Protein AF-A0A7S0FPL5-F1 (afdb_monomer_lite)

pLDDT: mean 84.87, std 13.1, range [48.75, 98.06]

Radius of gyration: 17.93 Å; chains: 1; bounding box: 42×35×47 Å

Organism: NCBI:txid265543

Foldseek 3Di:
DDQDDDPPDDPVRVVVSVLCQLLCVGPPDPCSVCDLCNVCVVCPDPVNVPPAAQDADLVCNQVSQLLVCVVVPHPSHGQPCVNDPPCSVVVNPCVLVDPDPDNPPDDDPVRLQVSCVSCLVRVLSVLVSQVRHPSHDPVNSVVVQVVVCVSVVVDDSDRDDD

Secondary structure (DSSP, 8-state):
-------S--HHHHHHHHHHHHTTSS-SSHHHHS-HHHHHGGGGSGGGTT--B----STTHHHHHHHHHHHTTS--PPPPTTTS-HHHHTT--GGGGS--S----PPPHHHHHHHHHHTHHHHHHHHHHHHHBTT--HHHHHHHHHHHHHH-TT--SS----

Structure (mmCIF, N/CA/C/O backbone):
data_AF-A0A7S0FPL5-F1
#
_entry.id   AF-A0A7S0FPL5-F1
#
loop_
_atom_site.group_PDB
_atom_site.id
_atom_site.type_symbol
_atom_site.label_atom_id
_atom_site.label_alt_id
_atom_site.label_comp_id
_atom_site.label_asym_id
_atom_site.label_entity_id
_atom_site.label_seq_id
_atom_site.pdbx_PDB_ins_code
_atom_site.Cartn_x
_atom_site.Cartn_y
_atom_site.Cartn_z
_atom_site.occupancy
_atom_site.B_iso_or_equiv
_atom_site.auth_seq_id
_atom_site.auth_comp_id
_atom_site.auth_asym_id
_atom_site.auth_atom_id
_atom_site.pdbx_PDB_model_num
ATOM 1 N N . MET A 1 1 ? 19.835 -13.503 6.203 1.00 49.59 1 MET A N 1
ATOM 2 C CA . MET A 1 1 ? 19.648 -13.666 4.746 1.00 49.59 1 MET A CA 1
ATOM 3 C C . MET A 1 1 ? 20.390 -12.531 4.057 1.00 49.59 1 MET A C 1
ATOM 5 O O . MET A 1 1 ? 20.126 -11.387 4.390 1.00 49.59 1 MET A O 1
ATOM 9 N N . LEU A 1 2 ? 21.377 -12.822 3.206 1.00 55.69 2 LEU A N 1
ATOM 10 C CA . LEU A 1 2 ? 22.072 -11.790 2.426 1.00 55.69 2 LEU A CA 1
ATOM 11 C C . LEU A 1 2 ? 21.275 -11.560 1.138 1.00 55.69 2 LEU A C 1
ATOM 13 O O . LEU A 1 2 ? 21.192 -12.474 0.320 1.00 55.69 2 LEU A O 1
ATOM 17 N N . LEU A 1 3 ? 20.683 -10.373 0.976 1.00 63.19 3 LEU A N 1
ATOM 18 C CA . LEU A 1 3 ? 20.032 -9.975 -0.276 1.00 63.19 3 LEU A CA 1
ATOM 19 C C . LEU A 1 3 ? 21.125 -9.863 -1.350 1.00 63.19 3 LEU A C 1
ATOM 21 O O . LEU A 1 3 ? 22.054 -9.066 -1.207 1.00 63.19 3 LEU A O 1
ATOM 25 N N . ARG A 1 4 ? 21.067 -10.704 -2.385 1.00 65.19 4 ARG A N 1
ATOM 26 C CA . ARG A 1 4 ? 22.018 -10.664 -3.502 1.00 65.19 4 ARG A CA 1
ATOM 27 C C . ARG A 1 4 ? 21.402 -9.869 -4.644 1.00 65.19 4 ARG A C 1
ATOM 29 O O . ARG A 1 4 ? 20.560 -10.388 -5.365 1.00 65.19 4 ARG A O 1
ATOM 36 N N . VAL A 1 5 ? 21.856 -8.632 -4.809 1.00 68.25 5 VAL A N 1
ATOM 37 C CA . VAL A 1 5 ? 21.550 -7.826 -5.994 1.00 68.25 5 VAL A CA 1
ATOM 38 C C . VAL A 1 5 ? 22.499 -8.241 -7.112 1.00 68.25 5 VAL A C 1
ATOM 40 O O . VAL A 1 5 ? 23.716 -8.265 -6.915 1.00 68.25 5 VAL A O 1
ATOM 43 N N . ALA A 1 6 ? 21.947 -8.601 -8.266 1.00 72.81 6 ALA A N 1
ATOM 44 C CA . ALA A 1 6 ? 22.732 -8.981 -9.428 1.00 72.81 6 ALA A CA 1
ATOM 45 C C . ALA A 1 6 ? 23.245 -7.730 -10.165 1.00 72.81 6 ALA A C 1
ATOM 47 O O . ALA A 1 6 ? 22.521 -6.750 -10.332 1.00 72.81 6 ALA A O 1
ATOM 48 N N . THR A 1 7 ? 24.508 -7.751 -10.588 1.00 77.69 7 THR A N 1
ATOM 49 C CA . THR A 1 7 ? 25.152 -6.666 -11.344 1.00 77.69 7 THR A CA 1
ATOM 50 C C . THR A 1 7 ? 25.801 -7.224 -12.612 1.00 77.69 7 THR A C 1
ATOM 52 O O . THR A 1 7 ? 26.051 -8.424 -12.696 1.00 77.69 7 THR A O 1
ATOM 55 N N . ASN A 1 8 ? 26.076 -6.359 -13.600 1.00 82.31 8 ASN A N 1
ATOM 56 C CA . ASN A 1 8 ? 26.653 -6.728 -14.906 1.00 82.31 8 ASN A CA 1
ATOM 57 C C . ASN A 1 8 ? 25.813 -7.737 -15.715 1.00 82.31 8 ASN A C 1
ATOM 59 O O . ASN A 1 8 ? 26.358 -8.658 -16.319 1.00 82.31 8 ASN A O 1
ATOM 63 N N . LEU A 1 9 ? 24.493 -7.549 -15.721 1.00 84.94 9 LEU A N 1
ATOM 64 C CA . LEU A 1 9 ? 23.546 -8.368 -16.477 1.00 84.94 9 LEU A CA 1
ATOM 65 C C . LEU A 1 9 ? 23.447 -7.915 -17.939 1.00 84.94 9 LEU A C 1
ATOM 67 O O . LEU A 1 9 ? 23.591 -6.728 -18.246 1.00 84.94 9 LEU A O 1
ATOM 71 N N . THR A 1 10 ? 23.150 -8.854 -18.835 1.00 90.94 10 THR A N 1
ATOM 72 C CA . THR A 1 10 ? 22.656 -8.543 -20.183 1.00 90.94 10 THR A CA 1
ATOM 73 C C . THR A 1 10 ? 21.291 -7.846 -20.113 1.00 90.94 10 THR A C 1
ATOM 75 O O . THR A 1 10 ? 20.651 -7.795 -19.064 1.00 90.94 10 THR A O 1
ATOM 78 N N . THR A 1 11 ? 20.822 -7.281 -21.228 1.00 88.19 11 THR A N 1
ATOM 79 C CA . THR A 1 11 ? 19.510 -6.611 -21.274 1.00 88.19 11 THR A CA 1
ATOM 80 C C . THR A 1 11 ? 18.359 -7.553 -20.922 1.00 88.19 11 THR A C 1
ATOM 82 O O . THR A 1 11 ? 17.473 -7.156 -20.164 1.00 88.19 11 THR A O 1
ATOM 85 N N . ASP A 1 12 ? 18.392 -8.787 -21.421 1.00 91.25 12 ASP A N 1
ATOM 86 C CA . ASP A 1 12 ? 17.344 -9.779 -21.169 1.00 91.25 12 ASP A CA 1
ATOM 87 C C . ASP A 1 12 ? 17.360 -10.205 -19.696 1.00 91.25 12 ASP A C 1
ATOM 89 O O . ASP A 1 12 ? 16.350 -10.087 -19.008 1.00 91.25 12 ASP A O 1
ATOM 93 N N . GLU A 1 13 ? 18.537 -10.540 -19.160 1.00 90.25 13 GLU A N 1
ATOM 94 C CA . GLU A 1 13 ? 18.698 -10.873 -17.738 1.00 90.25 13 GLU A CA 1
ATOM 95 C C . GLU A 1 13 ? 18.289 -9.717 -16.813 1.00 90.25 13 GLU A C 1
ATOM 97 O O . GLU A 1 13 ? 17.706 -9.938 -15.755 1.00 90.25 13 GLU A O 1
ATOM 102 N N . CYS A 1 14 ? 18.584 -8.472 -17.194 1.00 86.31 14 CYS A N 1
ATOM 103 C CA . CYS A 1 14 ? 18.174 -7.289 -16.442 1.00 86.31 14 CYS A CA 1
ATOM 104 C C . CYS A 1 14 ? 16.650 -7.114 -16.457 1.00 86.31 14 CYS A C 1
ATOM 106 O O . CYS A 1 14 ? 16.068 -6.738 -15.441 1.00 86.31 14 CYS A O 1
ATOM 108 N N . THR A 1 15 ? 16.002 -7.411 -17.585 1.00 87.38 15 THR A N 1
ATOM 109 C CA . THR A 1 15 ? 14.541 -7.340 -17.728 1.00 87.38 15 THR A CA 1
ATOM 110 C C . THR A 1 15 ? 13.862 -8.386 -16.852 1.00 87.38 15 THR A C 1
ATOM 112 O O . THR A 1 15 ? 12.975 -8.037 -16.071 1.00 87.38 15 THR A O 1
ATOM 115 N N . ASP A 1 16 ? 14.328 -9.634 -16.914 1.00 89.38 16 ASP A N 1
ATOM 116 C CA . ASP A 1 16 ? 13.813 -10.732 -16.093 1.00 89.38 16 ASP A CA 1
ATOM 117 C C . ASP A 1 16 ? 14.023 -10.449 -14.602 1.00 89.38 16 ASP A C 1
ATOM 119 O O . ASP A 1 16 ? 13.107 -10.594 -13.791 1.00 89.38 16 ASP A O 1
ATOM 123 N N . TRP A 1 17 ? 15.217 -9.973 -14.234 1.00 88.12 17 TRP A N 1
ATOM 124 C CA . TRP A 1 17 ? 15.528 -9.631 -12.851 1.00 88.12 17 TRP A CA 1
ATOM 125 C C . TRP A 1 17 ? 14.687 -8.456 -12.342 1.00 88.12 17 TRP A C 1
ATOM 127 O O . TRP A 1 17 ? 14.202 -8.502 -11.215 1.00 88.12 17 TRP A O 1
ATOM 137 N N . ALA A 1 18 ? 14.478 -7.416 -13.156 1.00 86.19 18 ALA A N 1
ATOM 138 C CA . ALA A 1 18 ? 13.648 -6.272 -12.787 1.00 86.19 18 ALA A CA 1
ATOM 139 C C . ALA A 1 18 ? 12.182 -6.673 -12.585 1.00 86.19 18 ALA A C 1
ATOM 141 O O . ALA A 1 18 ? 11.562 -6.228 -11.619 1.00 86.19 18 ALA A O 1
ATOM 142 N N . TRP A 1 19 ? 11.642 -7.527 -13.460 1.00 88.94 19 TRP A N 1
ATOM 143 C CA . TRP A 1 19 ? 10.289 -8.055 -13.313 1.00 88.94 19 TRP A CA 1
ATOM 144 C C . TRP A 1 19 ? 10.147 -8.843 -12.011 1.00 88.94 19 TRP A C 1
ATOM 146 O O . TRP A 1 19 ? 9.344 -8.468 -11.160 1.00 88.94 19 TRP A O 1
ATOM 156 N N . ALA A 1 20 ? 11.001 -9.851 -11.812 1.00 88.69 20 ALA A N 1
ATOM 157 C CA . ALA A 1 20 ? 10.985 -10.692 -10.620 1.00 88.69 20 ALA A CA 1
ATOM 158 C C . ALA A 1 20 ? 11.220 -9.883 -9.328 1.00 88.69 20 ALA A C 1
ATOM 160 O O . ALA A 1 20 ? 10.701 -10.216 -8.265 1.00 88.69 20 ALA A O 1
ATOM 161 N N . ALA A 1 21 ? 12.006 -8.804 -9.392 1.00 87.94 21 ALA A N 1
ATOM 162 C CA . ALA A 1 21 ? 12.227 -7.917 -8.256 1.00 87.94 21 ALA A CA 1
ATOM 163 C C . ALA A 1 21 ? 10.978 -7.106 -7.890 1.00 87.94 21 ALA A C 1
ATOM 165 O O . ALA A 1 21 ? 10.682 -6.928 -6.709 1.00 87.94 21 ALA A O 1
ATOM 166 N N . ILE A 1 22 ? 10.259 -6.591 -8.890 1.00 88.38 22 ILE A N 1
ATOM 167 C CA . ILE A 1 22 ? 9.041 -5.799 -8.679 1.00 88.38 22 ILE A CA 1
ATOM 168 C C . ILE A 1 22 ? 7.896 -6.690 -8.190 1.00 88.38 22 ILE A C 1
ATOM 170 O O . ILE A 1 22 ? 7.140 -6.260 -7.323 1.00 88.38 22 ILE A O 1
ATOM 174 N N . THR A 1 23 ? 7.799 -7.927 -8.684 1.00 87.50 23 THR A N 1
ATOM 175 C CA . THR A 1 23 ? 6.781 -8.896 -8.246 1.00 87.50 23 THR A CA 1
ATOM 176 C C . THR A 1 23 ? 7.114 -9.580 -6.917 1.00 87.50 23 THR A C 1
ATOM 178 O O . THR A 1 23 ? 6.294 -10.329 -6.398 1.00 87.50 23 THR A O 1
ATOM 181 N N . GLY A 1 24 ? 8.290 -9.315 -6.335 1.00 85.50 24 GLY A N 1
ATOM 182 C CA . GLY A 1 24 ? 8.717 -9.894 -5.056 1.00 85.50 24 GLY A CA 1
ATOM 183 C C . GLY A 1 24 ? 9.234 -11.336 -5.147 1.00 85.50 24 GLY A C 1
ATOM 184 O O . GLY A 1 24 ? 9.533 -11.947 -4.124 1.00 85.50 24 GLY A O 1
ATOM 185 N N . GLU A 1 25 ? 9.395 -11.883 -6.355 1.00 86.50 25 GLU A N 1
ATOM 186 C CA . GLU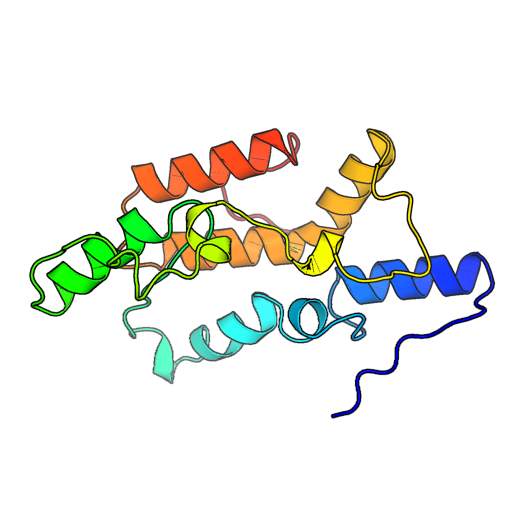 A 1 25 ? 9.961 -13.218 -6.598 1.00 86.50 25 GLU A CA 1
ATOM 187 C C . GLU A 1 25 ? 11.462 -13.285 -6.287 1.00 86.50 25 GLU A C 1
ATOM 189 O O . GLU A 1 25 ? 11.969 -14.323 -5.851 1.00 86.50 25 GLU A O 1
ATOM 194 N N . VAL A 1 26 ? 12.186 -12.177 -6.492 1.00 86.62 26 VAL A N 1
ATOM 195 C CA . VAL A 1 26 ? 13.595 -12.053 -6.099 1.00 86.62 26 VAL A CA 1
ATOM 196 C C . VAL A 1 26 ? 13.850 -10.799 -5.260 1.00 86.62 26 VAL A C 1
ATOM 198 O O . VAL A 1 26 ? 13.294 -9.731 -5.510 1.00 86.62 26 VAL A O 1
ATOM 201 N N . PRO A 1 27 ? 14.745 -10.874 -4.263 1.00 79.25 27 PRO A N 1
ATOM 202 C CA . PRO A 1 27 ? 15.066 -9.722 -3.438 1.00 79.25 27 PRO A CA 1
ATOM 203 C C . PRO A 1 27 ? 15.961 -8.710 -4.172 1.00 79.25 27 PRO A C 1
ATOM 205 O O . PRO A 1 27 ? 17.164 -8.931 -4.317 1.00 79.25 27 PRO A O 1
ATOM 208 N N . ALA A 1 28 ? 15.414 -7.548 -4.531 1.00 78.19 28 ALA A N 1
ATOM 209 C CA . ALA A 1 28 ? 16.212 -6.365 -4.887 1.00 78.19 28 ALA A CA 1
ATOM 210 C C . ALA A 1 28 ? 16.533 -5.478 -3.674 1.00 78.19 28 ALA A C 1
ATOM 212 O O . ALA A 1 28 ? 17.592 -4.857 -3.584 1.00 78.19 28 ALA A O 1
ATOM 213 N N . SER A 1 29 ? 15.614 -5.433 -2.713 1.00 76.62 29 SER A N 1
ATOM 214 C CA . SER A 1 29 ? 15.736 -4.706 -1.455 1.00 76.62 29 SER A CA 1
ATOM 215 C C . SER A 1 29 ? 14.941 -5.426 -0.366 1.00 76.62 29 SER A C 1
ATOM 217 O O . SER A 1 29 ? 14.191 -6.359 -0.655 1.00 76.62 29 SER A O 1
ATOM 219 N N . TYR A 1 30 ? 15.078 -4.983 0.885 1.00 77.94 30 TYR A N 1
ATOM 220 C CA . TYR A 1 30 ? 14.231 -5.481 1.971 1.00 77.94 30 TYR A CA 1
ATOM 221 C C . TYR A 1 30 ? 12.742 -5.235 1.694 1.00 77.94 30 TYR A C 1
ATOM 223 O O . TYR A 1 30 ? 11.943 -6.116 1.973 1.00 77.94 30 TYR A O 1
ATOM 231 N N . HIS A 1 31 ? 12.375 -4.098 1.096 1.00 73.94 31 HIS A N 1
ATOM 232 C CA . HIS A 1 31 ? 10.975 -3.788 0.789 1.00 73.94 31 HIS A CA 1
ATOM 233 C C . HIS A 1 31 ? 10.393 -4.679 -0.311 1.00 73.94 31 HIS A C 1
ATOM 235 O O . HIS A 1 31 ? 9.231 -5.044 -0.233 1.00 73.94 31 HIS A O 1
ATOM 241 N N . ASN A 1 32 ? 11.191 -5.064 -1.311 1.00 78.94 32 ASN A N 1
ATOM 242 C CA . ASN A 1 32 ? 10.721 -5.989 -2.348 1.00 78.94 32 ASN A CA 1
ATOM 243 C C . ASN A 1 32 ? 10.621 -7.429 -1.831 1.00 78.94 32 ASN A C 1
ATOM 245 O O . ASN A 1 32 ? 9.738 -8.165 -2.242 1.00 78.94 32 ASN A O 1
ATOM 249 N N . ALA A 1 33 ? 11.532 -7.830 -0.938 1.00 81.75 33 ALA A N 1
ATOM 250 C CA . ALA A 1 33 ? 11.541 -9.172 -0.358 1.00 81.75 33 ALA A CA 1
ATOM 251 C C . ALA A 1 33 ? 10.445 -9.374 0.701 1.00 81.75 33 ALA A C 1
ATOM 253 O O . ALA A 1 33 ? 9.928 -10.474 0.859 1.00 81.75 33 ALA A O 1
ATOM 254 N N . PHE A 1 34 ? 10.139 -8.317 1.453 1.00 86.25 34 PHE A N 1
ATOM 255 C CA . PHE A 1 34 ? 9.100 -8.271 2.474 1.00 86.25 34 PHE A CA 1
ATOM 256 C C . PHE A 1 34 ? 8.049 -7.249 2.030 1.00 86.25 34 PHE A C 1
ATOM 258 O O . PHE A 1 34 ? 7.963 -6.150 2.580 1.00 86.25 34 PHE A O 1
ATOM 265 N N . ASN A 1 35 ? 7.338 -7.590 0.958 1.00 89.25 35 ASN A N 1
ATOM 266 C CA . ASN A 1 35 ? 6.272 -6.788 0.360 1.00 89.25 35 ASN A CA 1
ATOM 267 C C . ASN A 1 35 ? 4.952 -6.943 1.146 1.00 89.25 35 ASN A C 1
ATOM 269 O O . ASN A 1 35 ? 4.926 -7.612 2.188 1.00 89.25 35 ASN A O 1
ATOM 273 N N . TYR A 1 36 ? 3.859 -6.308 0.711 1.00 91.19 36 TYR A N 1
ATOM 274 C CA . TYR A 1 36 ? 2.605 -6.413 1.453 1.00 91.19 36 TYR A CA 1
ATOM 275 C C . TYR A 1 36 ? 2.040 -7.822 1.433 1.00 91.19 36 TYR A C 1
ATOM 277 O O . TYR A 1 36 ? 1.517 -8.249 2.459 1.00 91.19 36 TYR A O 1
ATOM 285 N N . ASP A 1 37 ? 2.189 -8.564 0.335 1.00 89.19 37 ASP A N 1
ATOM 286 C CA . ASP A 1 37 ? 1.750 -9.961 0.283 1.00 89.19 37 ASP A CA 1
ATOM 287 C C . ASP A 1 37 ? 2.409 -10.799 1.387 1.00 89.19 37 ASP A C 1
ATOM 289 O O . ASP A 1 37 ? 1.727 -11.495 2.141 1.00 89.19 37 ASP A O 1
ATOM 293 N N . TRP A 1 38 ? 3.719 -10.631 1.594 1.00 90.12 38 TRP A N 1
ATOM 294 C CA . TRP A 1 38 ? 4.443 -11.318 2.662 1.00 90.12 38 TRP A CA 1
ATOM 295 C C . TRP A 1 38 ? 3.886 -11.004 4.060 1.00 90.12 38 TRP A C 1
ATOM 297 O O . TRP A 1 38 ? 3.724 -11.912 4.878 1.00 90.12 38 TRP A O 1
ATOM 307 N N . TYR A 1 39 ? 3.586 -9.732 4.350 1.00 88.19 39 TYR A N 1
ATOM 308 C CA . TYR A 1 39 ? 3.053 -9.320 5.657 1.00 88.19 39 TYR A CA 1
ATOM 309 C C . TYR A 1 39 ? 1.566 -9.644 5.836 1.00 88.19 39 TYR A C 1
ATOM 311 O O . TYR A 1 39 ? 1.121 -9.859 6.967 1.00 88.19 39 TYR A O 1
ATOM 319 N N . TYR A 1 40 ? 0.801 -9.694 4.747 1.00 89.88 40 TYR A N 1
ATOM 320 C CA . TYR A 1 40 ? -0.630 -9.971 4.771 1.00 89.88 40 TYR A CA 1
ATOM 321 C C . TYR A 1 40 ? -0.933 -11.470 4.813 1.00 89.88 40 TYR A C 1
ATOM 323 O O . TYR A 1 40 ? -1.907 -11.874 5.448 1.00 89.88 40 TYR A O 1
ATOM 331 N N . ALA A 1 41 ? -0.081 -12.312 4.220 1.00 89.88 41 ALA A N 1
ATOM 332 C CA . ALA A 1 41 ? -0.286 -13.757 4.151 1.00 89.88 41 ALA A CA 1
ATOM 333 C C . ALA A 1 41 ? -0.584 -14.416 5.516 1.00 89.88 41 ALA A C 1
ATOM 335 O O . ALA A 1 41 ? -1.555 -15.174 5.594 1.00 89.88 41 ALA A O 1
ATOM 336 N N . PRO A 1 42 ? 0.131 -14.108 6.621 1.00 88.38 42 PRO A N 1
ATOM 337 C CA . PRO A 1 42 ? -0.231 -14.634 7.935 1.00 88.38 42 PRO A CA 1
ATOM 338 C C . PRO A 1 42 ? -1.641 -14.221 8.371 1.00 88.38 42 PRO A C 1
ATOM 340 O O . PRO A 1 42 ? -2.354 -15.028 8.954 1.00 88.38 42 PRO A O 1
ATOM 343 N N . MET A 1 43 ? -2.092 -13.002 8.059 1.00 86.38 43 MET A N 1
ATOM 344 C CA . MET A 1 43 ? -3.425 -12.510 8.446 1.00 86.38 43 MET A CA 1
ATOM 345 C C . MET A 1 43 ? -4.572 -13.255 7.747 1.00 86.38 43 MET A C 1
ATOM 347 O O . MET A 1 43 ? -5.706 -13.228 8.230 1.00 86.38 43 MET A O 1
ATOM 351 N N . LEU A 1 44 ? -4.286 -13.939 6.636 1.00 85.62 44 LEU A N 1
ATOM 352 C CA . LEU A 1 44 ? -5.245 -14.781 5.919 1.00 85.62 44 LEU A CA 1
ATOM 353 C C . LEU A 1 44 ? -5.447 -16.156 6.577 1.00 85.62 44 LEU A C 1
ATOM 355 O O . LEU A 1 44 ? -6.420 -16.851 6.264 1.00 85.62 44 LEU A O 1
ATOM 359 N N . GLU A 1 45 ? -4.568 -16.559 7.500 1.00 91.19 45 GLU A N 1
ATOM 360 C CA . GLU A 1 45 ? -4.723 -17.813 8.233 1.00 91.19 45 GLU A CA 1
ATOM 361 C C . GLU A 1 45 ? -5.993 -17.800 9.098 1.00 91.19 45 GLU A C 1
ATOM 363 O O . GLU A 1 45 ? -6.335 -16.810 9.747 1.00 91.19 45 GLU A O 1
ATOM 368 N N . GLU A 1 46 ? -6.681 -18.945 9.178 1.00 90.19 46 GLU A N 1
ATOM 369 C CA . GLU A 1 46 ? -7.955 -19.077 9.901 1.00 90.19 46 GLU A CA 1
ATOM 370 C C . GLU A 1 46 ? -7.869 -18.594 11.357 1.00 90.19 46 GLU A C 1
ATOM 372 O O . GLU A 1 46 ? -8.782 -17.930 11.848 1.00 90.19 46 GLU A O 1
ATOM 377 N N . LYS A 1 47 ? -6.733 -18.843 12.019 1.00 92.19 47 LYS A N 1
ATOM 378 C CA . LYS A 1 47 ? -6.492 -18.442 13.411 1.00 92.19 47 LYS A CA 1
ATOM 379 C C . LYS A 1 47 ? -6.447 -16.921 13.625 1.00 92.19 47 LYS A C 1
ATOM 381 O O . LYS A 1 47 ? -6.685 -16.477 14.743 1.00 92.19 47 LYS A O 1
ATOM 386 N N . TYR A 1 48 ? -6.166 -16.140 12.580 1.00 89.12 48 TYR A N 1
ATOM 387 C CA . TYR A 1 48 ? -6.117 -14.674 12.621 1.00 89.12 48 TYR A CA 1
ATOM 388 C C . TYR A 1 48 ? -7.296 -14.016 11.899 1.00 89.12 48 TYR A C 1
ATOM 390 O O . TYR A 1 48 ? -7.417 -12.793 11.896 1.00 89.12 48 TYR A O 1
ATOM 398 N N . ARG A 1 49 ? -8.225 -14.805 11.341 1.00 84.31 49 ARG A N 1
ATOM 399 C CA . ARG A 1 49 ? -9.354 -14.291 10.554 1.00 84.31 49 ARG A CA 1
ATOM 400 C C . ARG A 1 49 ? -10.195 -13.260 11.307 1.00 84.31 49 ARG A C 1
ATOM 402 O O . ARG A 1 49 ? -10.655 -12.313 10.677 1.00 84.31 49 ARG A O 1
ATOM 409 N N . ASN A 1 50 ? -10.336 -13.412 12.622 1.00 87.94 50 ASN A N 1
ATOM 410 C CA . ASN A 1 50 ? -11.122 -12.517 13.479 1.00 87.94 50 ASN A CA 1
ATOM 411 C C . ASN A 1 50 ? -10.267 -11.502 14.256 1.00 87.94 50 ASN A C 1
ATOM 413 O O . ASN A 1 50 ? -10.789 -10.817 15.129 1.00 87.94 50 ASN A O 1
ATOM 417 N N . SER A 1 51 ? -8.961 -11.432 13.994 1.00 91.12 51 SER A N 1
ATOM 418 C CA . SER A 1 51 ? -8.102 -10.425 14.609 1.00 91.12 51 SER A CA 1
ATOM 419 C C . SER A 1 51 ? -8.399 -9.050 14.023 1.00 91.12 51 SER A C 1
ATOM 421 O O . SER A 1 51 ? -8.490 -8.904 12.799 1.00 91.12 51 SER A O 1
ATOM 423 N N . GLU A 1 52 ? -8.505 -8.060 14.906 1.00 92.69 52 GLU A N 1
ATOM 424 C CA . GLU A 1 52 ? -8.490 -6.649 14.534 1.00 92.69 52 GLU A CA 1
ATOM 425 C C . GLU A 1 52 ? -7.153 -6.326 13.867 1.00 92.69 52 GLU A C 1
ATOM 427 O O . GLU A 1 52 ? -6.088 -6.726 14.348 1.00 92.69 52 GLU A O 1
ATOM 432 N N . VAL A 1 53 ? -7.216 -5.630 12.734 1.00 92.19 53 VAL A N 1
ATOM 433 C CA . VAL A 1 53 ? -6.034 -5.182 12.001 1.00 92.19 53 VAL A CA 1
ATOM 434 C C . VAL A 1 53 ? -6.016 -3.670 12.044 1.00 92.19 53 VAL A C 1
ATOM 436 O O . VAL A 1 53 ? -6.972 -3.026 11.626 1.00 92.19 53 VAL A O 1
ATOM 439 N N . PHE A 1 54 ? -4.922 -3.118 12.549 1.00 94.75 54 PHE A N 1
ATOM 440 C CA . PHE A 1 54 ? -4.649 -1.691 12.492 1.00 94.75 54 PHE A CA 1
ATOM 441 C C . PHE A 1 54 ? -3.680 -1.435 11.342 1.00 94.75 54 PHE A C 1
ATOM 443 O O . PHE A 1 54 ? -2.657 -2.116 11.241 1.00 94.75 54 PHE A O 1
ATOM 450 N N . VAL A 1 55 ? -3.996 -0.471 10.481 1.00 95.06 55 VAL A N 1
ATOM 451 C CA . VAL A 1 55 ? -3.140 -0.072 9.358 1.00 95.06 55 VAL A CA 1
ATOM 452 C C . VAL A 1 55 ? -2.707 1.372 9.554 1.00 95.06 55 VAL A C 1
ATOM 454 O O . VAL A 1 55 ? -3.533 2.239 9.816 1.00 95.06 55 VAL A O 1
ATOM 457 N N . LEU A 1 56 ? -1.403 1.614 9.431 1.00 93.38 56 LEU A N 1
ATOM 458 C CA . LEU A 1 56 ? -0.804 2.943 9.457 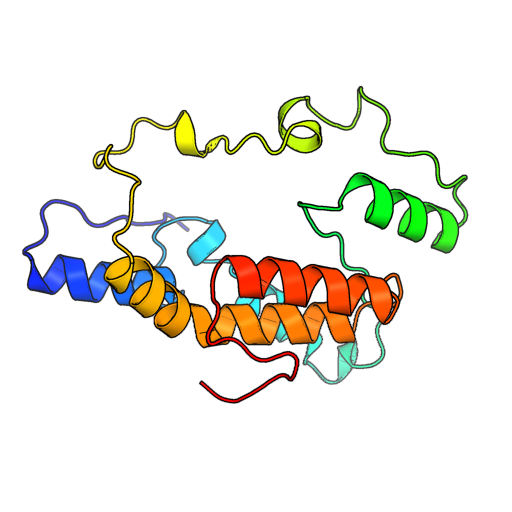1.00 93.38 56 LEU A CA 1
ATOM 459 C C . LEU A 1 56 ? -0.220 3.227 8.074 1.00 93.38 56 LEU A C 1
ATOM 461 O O . LEU A 1 56 ? 0.754 2.586 7.666 1.00 93.38 56 LEU A O 1
ATOM 465 N N . ARG A 1 57 ? -0.829 4.159 7.347 1.00 92.12 57 ARG A N 1
ATOM 466 C CA . ARG A 1 57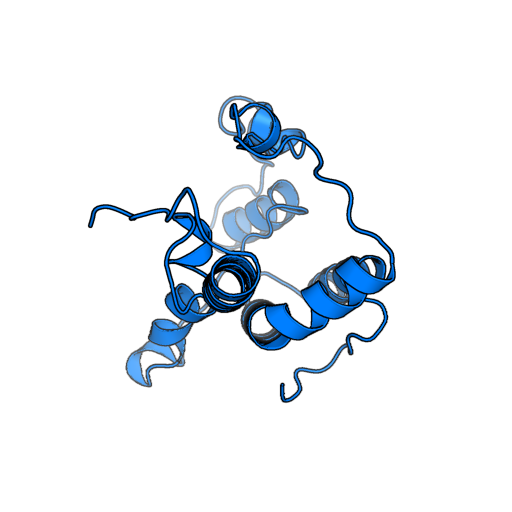 ? -0.392 4.603 6.024 1.00 92.12 57 ARG A CA 1
ATOM 467 C C . ARG A 1 57 ? 0.743 5.606 6.176 1.00 92.12 57 ARG A C 1
ATOM 469 O O . ARG A 1 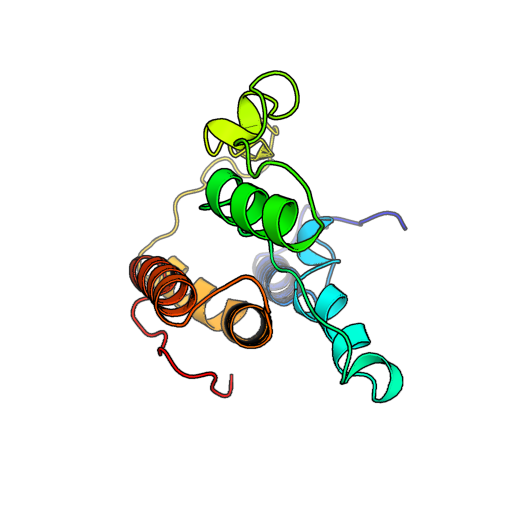57 ? 0.698 6.446 7.064 1.00 92.12 57 ARG A O 1
ATOM 476 N N . VAL A 1 58 ? 1.780 5.534 5.344 1.00 85.88 58 VAL A N 1
ATOM 477 C CA . VAL A 1 58 ? 2.945 6.432 5.496 1.00 85.88 58 VAL A CA 1
ATOM 478 C C . VAL A 1 58 ? 2.570 7.862 5.110 1.00 85.88 58 VAL A C 1
ATOM 480 O O . VAL A 1 58 ? 2.951 8.807 5.793 1.00 85.88 58 VAL A O 1
ATOM 483 N N . GLU A 1 59 ? 1.783 7.994 4.050 1.00 85.44 59 GLU A N 1
ATOM 484 C CA . GLU A 1 59 ? 1.220 9.230 3.517 1.00 85.44 59 GLU A CA 1
ATOM 485 C C . GLU A 1 59 ? 0.293 9.955 4.513 1.00 85.44 59 GLU A C 1
ATOM 487 O O . GLU A 1 59 ? 0.257 11.184 4.520 1.00 85.44 59 GLU A O 1
ATOM 492 N N . HIS A 1 60 ? -0.356 9.203 5.413 1.00 90.25 60 HIS A N 1
ATOM 493 C CA . HIS A 1 60 ? -1.337 9.689 6.397 1.00 90.25 60 HIS A CA 1
ATOM 494 C C . HIS A 1 60 ? -0.952 9.328 7.841 1.00 90.25 60 HIS A C 1
ATOM 496 O O . HIS A 1 60 ? -1.805 9.243 8.725 1.00 90.25 60 HIS A O 1
ATOM 502 N N . LEU A 1 61 ? 0.342 9.105 8.104 1.00 87.75 61 LEU A N 1
ATOM 503 C CA . LEU A 1 61 ? 0.807 8.433 9.326 1.00 87.75 61 LEU A CA 1
ATOM 504 C C . LEU A 1 61 ? 0.366 9.128 10.612 1.00 87.75 61 LEU A C 1
ATOM 506 O O . LEU A 1 61 ? 0.001 8.466 11.580 1.00 87.75 61 LEU A O 1
ATOM 510 N N . ASP A 1 62 ? 0.430 10.455 10.633 1.00 85.62 62 ASP A N 1
ATOM 511 C CA . ASP A 1 62 ? 0.088 11.235 11.819 1.00 85.62 62 ASP A CA 1
ATOM 512 C C . ASP A 1 62 ? -1.405 11.125 12.169 1.00 85.62 62 ASP A C 1
ATOM 514 O O . ASP A 1 62 ? -1.769 10.941 13.334 1.00 85.62 62 ASP A O 1
ATOM 518 N N . GLN A 1 63 ? -2.264 11.156 11.146 1.00 89.81 63 GLN A N 1
ATOM 519 C CA . GLN A 1 63 ? -3.705 10.961 11.285 1.00 89.81 63 GLN A CA 1
ATOM 520 C C . GLN A 1 63 ? -4.017 9.538 11.744 1.00 89.81 63 GLN A C 1
ATOM 522 O O . GLN A 1 63 ? -4.695 9.359 12.759 1.00 89.81 63 GLN A O 1
ATOM 527 N N . ASP A 1 64 ? -3.490 8.534 11.041 1.00 93.44 64 ASP A N 1
ATOM 528 C CA . ASP A 1 64 ? -3.755 7.129 11.345 1.00 93.44 64 ASP A CA 1
ATOM 529 C C . ASP A 1 64 ? -3.265 6.770 12.756 1.00 93.44 64 ASP A C 1
ATOM 531 O O . ASP A 1 64 ? -3.973 6.101 13.512 1.00 93.44 64 ASP A O 1
ATOM 535 N N . TRP A 1 65 ? -2.095 7.279 13.162 1.00 91.31 65 TRP A N 1
ATOM 536 C CA . TRP A 1 65 ? -1.588 7.119 14.524 1.00 91.31 65 TRP A CA 1
ATOM 537 C C . TRP A 1 65 ? -2.523 7.741 15.558 1.00 91.31 65 TRP A C 1
ATOM 539 O O . TRP A 1 65 ? -2.872 7.083 16.536 1.00 91.31 65 TRP A O 1
ATOM 549 N N . GLY A 1 66 ? -2.956 8.988 15.347 1.00 91.44 66 GLY A N 1
ATOM 550 C CA . GLY A 1 66 ? -3.857 9.672 16.273 1.00 91.44 66 GLY A CA 1
ATOM 551 C C . GLY A 1 66 ? -5.188 8.935 16.462 1.00 91.44 66 GLY A C 1
ATOM 552 O O . GLY A 1 66 ? -5.753 8.955 17.558 1.00 91.44 66 GLY A O 1
ATOM 553 N N . VAL A 1 67 ? -5.684 8.253 15.425 1.00 95.06 67 VAL A N 1
ATOM 554 C CA . VAL A 1 67 ? -6.869 7.388 15.527 1.00 95.06 67 VAL A CA 1
ATOM 555 C C . VAL A 1 67 ? -6.562 6.139 16.351 1.00 95.06 67 VAL A C 1
ATOM 557 O O . VAL A 1 67 ? -7.271 5.869 17.322 1.00 95.06 67 VAL A O 1
ATOM 560 N N . VAL A 1 68 ? -5.497 5.405 16.013 1.00 95.25 68 VAL A N 1
ATOM 561 C CA . VAL A 1 68 ? -5.112 4.176 16.726 1.00 95.25 68 VAL A CA 1
ATOM 562 C C . VAL A 1 68 ? -4.836 4.450 18.203 1.00 95.25 68 VAL A C 1
ATOM 564 O O . VAL A 1 68 ? -5.334 3.717 19.055 1.00 95.25 68 VAL A O 1
ATOM 567 N N . ASP A 1 69 ? -4.114 5.525 18.521 1.00 93.56 69 ASP A N 1
ATOM 568 C CA . ASP A 1 69 ? -3.804 5.923 19.895 1.00 93.56 69 ASP A CA 1
ATOM 569 C C . ASP A 1 69 ? -5.085 6.118 20.722 1.00 93.56 69 ASP A C 1
ATOM 571 O O . ASP A 1 69 ? -5.215 5.547 21.806 1.00 93.56 69 ASP A O 1
ATOM 575 N N . LYS A 1 70 ? -6.102 6.804 20.176 1.00 94.88 70 LYS A N 1
ATOM 576 C CA . LYS A 1 70 ? -7.414 6.931 20.842 1.00 94.88 70 LYS A CA 1
ATOM 577 C C . LYS A 1 70 ? -8.104 5.586 21.028 1.00 94.88 70 LYS A C 1
ATOM 579 O O . LYS A 1 70 ? -8.689 5.352 22.085 1.00 94.88 70 LYS A O 1
ATOM 584 N N . MET A 1 71 ? -8.058 4.709 20.024 1.00 95.38 71 MET A N 1
ATOM 585 C CA . MET A 1 71 ? -8.701 3.390 20.091 1.00 95.38 71 MET A CA 1
ATOM 586 C C . MET A 1 71 ? -8.112 2.518 21.205 1.00 95.38 71 MET A C 1
ATOM 588 O O . MET A 1 71 ? -8.845 1.748 21.823 1.00 95.38 71 MET A O 1
ATOM 592 N N . VAL A 1 72 ? -6.820 2.673 21.509 1.00 94.69 72 VAL A N 1
ATOM 593 C CA . VAL A 1 72 ? -6.135 1.920 22.575 1.00 94.69 72 VAL A CA 1
ATOM 594 C C . VAL A 1 72 ? -6.095 2.651 23.927 1.00 94.69 72 VAL A C 1
ATOM 596 O O . VAL A 1 72 ? -5.439 2.185 24.859 1.00 94.69 72 VAL A O 1
ATOM 599 N N . GLY A 1 73 ? -6.832 3.759 24.070 1.00 94.69 73 GLY A N 1
ATOM 600 C CA . GLY A 1 73 ? -7.004 4.485 25.334 1.00 94.69 73 GLY A CA 1
ATOM 601 C C . GLY A 1 73 ? -6.011 5.625 25.582 1.00 94.69 73 GLY A C 1
ATOM 602 O O . GLY A 1 73 ? -5.924 6.114 26.711 1.00 94.69 73 GLY A O 1
ATOM 603 N N . GLY A 1 74 ? -5.267 6.038 24.558 1.00 92.81 74 GLY A N 1
ATOM 604 C CA . GLY A 1 74 ? -4.429 7.232 24.566 1.00 92.81 74 GLY A CA 1
ATOM 605 C C . GLY A 1 74 ? -5.224 8.533 24.420 1.00 92.81 74 GLY A C 1
ATOM 606 O O . GLY A 1 74 ? -6.456 8.562 24.496 1.00 92.81 74 GLY A O 1
ATOM 607 N N . ASP A 1 75 ? -4.509 9.645 24.247 1.00 90.81 75 ASP A N 1
ATOM 608 C CA . ASP A 1 75 ? -5.108 10.981 24.130 1.00 90.81 75 ASP A CA 1
ATOM 609 C C . ASP A 1 75 ? -5.292 11.441 22.675 1.00 90.81 75 ASP A C 1
ATOM 611 O O . ASP A 1 75 ? -5.918 12.476 22.416 1.00 90.81 75 ASP A O 1
ATOM 615 N N . GLY A 1 76 ? -4.801 10.648 21.723 1.00 86.19 76 GLY A N 1
ATOM 616 C CA . GLY A 1 76 ? -4.878 10.907 20.299 1.00 86.19 76 GLY A CA 1
ATOM 617 C C . GLY A 1 76 ? -4.065 12.097 19.852 1.00 86.19 76 GLY A C 1
ATOM 618 O O . GLY A 1 76 ? -4.416 12.723 18.847 1.00 86.19 76 GLY A O 1
ATOM 619 N N . LYS A 1 77 ? -3.044 12.473 20.624 1.00 84.00 77 LYS A N 1
ATOM 620 C CA . LYS A 1 77 ? -2.098 13.475 20.165 1.00 84.00 77 LYS A CA 1
ATOM 621 C C . LYS A 1 77 ? -1.336 12.921 18.973 1.00 84.00 77 LYS A C 1
ATOM 623 O O . LYS A 1 77 ? -0.918 11.764 18.942 1.00 84.00 77 LYS A O 1
ATOM 628 N N . THR A 1 78 ? -1.167 13.805 18.004 1.00 71.81 78 THR A N 1
ATOM 629 C CA . THR A 1 78 ? -0.290 13.621 16.855 1.00 71.81 78 THR A CA 1
ATOM 630 C C . THR A 1 78 ? 1.093 13.205 17.335 1.00 71.81 78 THR A C 1
ATOM 632 O O . THR A 1 78 ? 1.509 13.560 18.449 1.00 71.81 78 THR A O 1
ATOM 635 N N . LEU A 1 79 ? 1.810 12.455 16.506 1.00 69.56 79 LEU A N 1
ATOM 636 C CA . LEU A 1 79 ? 3.152 12.019 16.849 1.00 69.56 79 LEU A CA 1
ATOM 637 C C . LEU A 1 79 ? 3.998 13.255 17.173 1.00 69.56 79 LEU A C 1
ATOM 639 O O . LEU A 1 79 ? 4.120 14.186 16.373 1.00 69.56 79 LEU A O 1
ATOM 643 N N . ALA A 1 80 ? 4.549 13.295 18.385 1.00 62.91 80 ALA A N 1
ATOM 644 C CA . ALA A 1 80 ? 5.373 14.414 18.804 1.00 62.91 80 ALA A CA 1
ATOM 645 C C . ALA A 1 80 ? 6.602 14.524 17.877 1.00 62.91 80 ALA A C 1
ATOM 647 O O . ALA A 1 80 ? 7.129 13.519 17.391 1.00 62.91 80 ALA A O 1
ATOM 648 N N . GLY A 1 81 ? 7.044 15.752 17.584 1.00 57.47 81 GLY A N 1
ATOM 649 C CA . GLY A 1 81 ? 8.116 16.016 16.609 1.00 57.47 81 GLY A CA 1
ATOM 650 C C . GLY A 1 81 ? 9.493 15.440 16.980 1.00 57.47 81 GLY A C 1
ATOM 651 O O . GLY A 1 81 ? 10.423 15.513 16.185 1.00 57.47 81 GLY A O 1
ATOM 652 N N . ASP A 1 82 ? 9.634 14.888 18.182 1.00 55.16 82 ASP A N 1
ATOM 653 C CA . ASP A 1 82 ? 10.775 14.119 18.680 1.00 55.16 82 ASP A CA 1
ATOM 654 C C . ASP A 1 82 ? 10.647 12.601 18.436 1.00 55.16 82 ASP A C 1
ATOM 656 O O . ASP A 1 82 ? 11.664 11.909 18.380 1.00 55.16 82 ASP A O 1
ATOM 660 N N . VAL A 1 83 ? 9.426 12.086 18.247 1.00 57.44 83 VAL A N 1
ATOM 661 C CA . VAL A 1 83 ? 9.130 10.692 17.862 1.00 57.44 83 VAL A CA 1
ATOM 662 C C . VAL A 1 83 ? 9.079 10.537 16.341 1.00 57.44 83 VAL A C 1
ATOM 664 O O . VAL A 1 83 ? 9.493 9.507 15.812 1.00 57.44 83 VAL A O 1
ATOM 667 N N . MET A 1 84 ? 8.624 11.571 15.629 1.00 58.25 84 MET A N 1
ATOM 668 C CA . MET A 1 84 ? 8.711 11.665 14.172 1.00 58.25 84 MET A CA 1
ATOM 669 C C . MET A 1 84 ? 10.087 12.205 13.788 1.00 58.25 84 MET A C 1
ATOM 671 O O . MET A 1 84 ? 10.285 13.421 13.833 1.00 58.25 84 MET A O 1
ATOM 675 N N . PRO A 1 85 ? 11.059 11.368 13.371 1.00 54.62 85 PRO A N 1
ATOM 676 C CA . PRO A 1 85 ? 12.239 11.919 12.727 1.00 54.62 85 PRO A CA 1
ATOM 677 C C . PRO A 1 85 ? 11.762 12.785 11.558 1.00 54.62 85 PRO A C 1
ATOM 679 O O . PRO A 1 85 ? 10.816 12.420 10.858 1.00 54.62 85 PRO A O 1
ATOM 682 N N . ALA A 1 86 ? 12.408 13.932 11.334 1.00 52.25 86 ALA A N 1
ATOM 683 C CA . ALA A 1 86 ? 12.021 14.881 10.284 1.00 52.25 86 ALA A CA 1
ATOM 684 C C . ALA A 1 86 ? 11.858 14.220 8.896 1.00 52.25 86 ALA A C 1
ATOM 686 O O . ALA A 1 86 ? 11.170 14.749 8.034 1.00 52.25 86 ALA A O 1
ATOM 687 N N . SER A 1 87 ? 12.459 13.043 8.689 1.00 48.75 87 SER A N 1
ATOM 688 C CA . SER A 1 87 ? 12.296 12.207 7.503 1.00 48.75 87 SER A CA 1
ATOM 689 C C . SER A 1 87 ? 10.899 11.599 7.315 1.00 48.75 87 SER A C 1
ATOM 691 O O . SER A 1 87 ? 10.481 11.423 6.176 1.00 48.75 87 SER A O 1
ATOM 693 N N . VAL A 1 88 ? 10.186 11.274 8.396 1.00 51.47 88 VAL A N 1
ATOM 694 C CA . VAL A 1 88 ? 8.850 10.655 8.354 1.00 51.47 88 VAL A CA 1
ATOM 695 C C . VAL A 1 88 ? 7.766 11.730 8.239 1.00 51.47 88 VAL A C 1
ATOM 697 O O . VAL A 1 88 ? 6.880 11.603 7.407 1.00 51.47 88 VAL A O 1
ATOM 700 N N . GLY A 1 89 ? 7.896 12.849 8.962 1.00 50.00 89 GLY A N 1
ATOM 701 C CA . GLY A 1 89 ? 6.967 13.984 8.842 1.00 50.00 89 GLY A CA 1
ATOM 702 C C . GLY A 1 89 ? 7.085 14.795 7.543 1.00 50.00 89 GLY A C 1
ATOM 703 O O . GLY A 1 89 ? 6.216 15.613 7.263 1.00 50.00 89 GLY A O 1
ATOM 704 N N . ALA A 1 90 ? 8.143 14.598 6.747 1.00 50.28 90 ALA A N 1
ATOM 705 C CA . ALA A 1 90 ? 8.362 15.336 5.499 1.00 50.28 90 ALA A CA 1
ATOM 706 C C . ALA A 1 90 ? 8.361 14.455 4.236 1.00 50.28 90 ALA A C 1
ATOM 708 O O . ALA A 1 90 ? 8.902 14.881 3.213 1.00 50.28 90 ALA A O 1
ATOM 709 N N . ASN A 1 91 ? 7.790 13.239 4.285 1.00 54.06 91 ASN A N 1
ATOM 710 C CA . ASN A 1 91 ? 7.765 12.305 3.145 1.00 54.06 91 ASN A CA 1
ATOM 711 C C . ASN A 1 91 ? 9.154 12.139 2.498 1.00 54.06 91 ASN A C 1
ATOM 713 O O . ASN A 1 91 ? 9.317 12.103 1.273 1.00 54.06 91 ASN A O 1
ATOM 717 N N . VAL A 1 92 ? 10.208 12.111 3.321 1.00 54.81 92 VAL A N 1
ATOM 718 C CA . VAL A 1 92 ? 11.578 12.121 2.816 1.00 54.81 92 VAL A CA 1
ATOM 719 C C . VAL A 1 92 ? 11.928 10.716 2.372 1.00 54.81 92 VAL A C 1
ATOM 721 O O . VAL A 1 92 ? 12.270 9.848 3.173 1.00 54.81 92 VAL A O 1
ATOM 724 N N . ASN A 1 93 ? 11.894 10.507 1.061 1.00 59.50 93 ASN A N 1
ATOM 725 C CA . ASN A 1 93 ? 12.413 9.296 0.454 1.00 59.50 93 ASN A CA 1
ATOM 726 C C . ASN A 1 93 ? 13.939 9.221 0.646 1.00 59.50 93 ASN A C 1
ATOM 728 O O . ASN A 1 93 ? 14.700 9.678 -0.201 1.00 59.50 93 ASN A O 1
ATOM 732 N N . VAL A 1 94 ? 14.390 8.622 1.749 1.00 60.94 94 VAL A N 1
ATOM 733 C CA . VAL A 1 94 ? 15.812 8.373 2.054 1.00 60.94 94 VAL A CA 1
ATOM 734 C C . VAL A 1 94 ? 16.503 7.457 1.037 1.00 60.94 94 VAL A C 1
ATOM 736 O O . VAL A 1 94 ? 17.729 7.358 1.034 1.00 60.94 94 VAL A O 1
ATOM 739 N N . ALA A 1 95 ? 15.763 6.793 0.139 1.00 61.28 95 ALA A N 1
ATOM 740 C CA . ALA A 1 95 ? 16.377 6.067 -0.970 1.00 61.28 95 ALA A CA 1
ATOM 741 C C . ALA A 1 95 ? 17.013 7.010 -2.003 1.00 61.28 95 ALA A C 1
ATOM 743 O O . ALA A 1 95 ? 17.953 6.593 -2.675 1.00 61.28 95 ALA A O 1
ATOM 744 N N . LYS A 1 96 ? 16.569 8.274 -2.093 1.00 62.16 96 LYS A N 1
ATOM 745 C CA . LYS A 1 96 ? 17.153 9.278 -3.002 1.00 62.16 96 LYS A CA 1
ATOM 746 C C . LYS A 1 96 ? 18.604 9.631 -2.653 1.00 62.16 96 LYS A C 1
ATOM 748 O O . LYS A 1 96 ? 19.357 10.042 -3.527 1.00 62.16 96 LYS A O 1
ATOM 753 N N . ASP A 1 97 ? 18.974 9.460 -1.383 1.00 66.25 97 ASP A N 1
ATOM 754 C CA . ASP A 1 97 ? 20.296 9.800 -0.853 1.00 66.25 97 ASP A CA 1
ATOM 755 C C . ASP A 1 97 ? 21.266 8.604 -0.917 1.00 66.25 97 ASP A C 1
ATOM 757 O O . ASP A 1 97 ? 22.439 8.722 -0.558 1.00 66.25 97 ASP A O 1
ATOM 761 N N . LYS A 1 98 ? 20.797 7.435 -1.382 1.00 69.12 98 LYS A N 1
ATOM 762 C CA . LYS A 1 98 ? 21.654 6.273 -1.635 1.00 69.12 98 LYS A CA 1
ATOM 763 C C . LYS A 1 98 ? 22.390 6.466 -2.958 1.00 69.12 98 LYS A C 1
ATOM 765 O O . LYS A 1 98 ? 21.776 6.786 -3.972 1.00 69.12 98 LYS A O 1
ATOM 770 N N . ASP A 1 99 ? 23.696 6.204 -2.969 1.00 72.75 99 ASP A N 1
ATOM 771 C CA . ASP A 1 99 ? 24.475 6.160 -4.212 1.00 72.75 99 ASP A CA 1
ATOM 772 C C . ASP A 1 99 ? 24.110 4.887 -4.987 1.00 72.75 99 ASP A C 1
ATOM 774 O O . ASP A 1 99 ? 24.672 3.809 -4.781 1.00 72.75 99 ASP A O 1
ATOM 778 N N . LEU A 1 100 ? 23.071 4.996 -5.815 1.00 72.56 100 LEU A N 1
ATOM 779 C CA . LEU A 1 100 ? 22.604 3.917 -6.671 1.00 72.56 100 LEU A CA 1
ATOM 780 C C . LEU A 1 100 ? 23.387 3.918 -7.995 1.00 72.56 100 LEU A C 1
ATOM 782 O O . LEU A 1 100 ? 23.625 4.989 -8.564 1.00 72.56 100 LEU A O 1
ATOM 786 N N . PRO A 1 101 ? 23.725 2.734 -8.548 1.00 69.62 101 PRO A N 1
ATOM 787 C CA . PRO A 1 101 ? 24.377 2.632 -9.857 1.00 69.62 101 PRO A CA 1
ATOM 788 C C . PRO A 1 101 ? 23.574 3.296 -10.985 1.00 69.62 101 PRO A C 1
ATOM 790 O O . PRO A 1 101 ? 24.144 3.779 -11.961 1.00 69.62 101 PRO A O 1
ATOM 793 N N . VAL A 1 102 ? 22.245 3.339 -10.840 1.00 72.31 102 VAL A N 1
ATOM 794 C CA . VAL A 1 102 ? 21.324 4.009 -11.759 1.00 72.31 102 VAL A CA 1
ATOM 795 C C . VAL A 1 102 ? 20.825 5.294 -11.107 1.00 72.31 102 VAL A C 1
ATOM 797 O O . VAL A 1 102 ? 20.152 5.256 -10.082 1.00 72.31 102 VAL A O 1
ATOM 800 N N . ARG A 1 103 ? 21.152 6.437 -11.720 1.00 71.69 103 ARG A N 1
ATOM 801 C CA . ARG A 1 103 ? 20.777 7.776 -11.223 1.00 71.69 103 ARG A CA 1
ATOM 802 C C . ARG A 1 103 ? 19.531 8.355 -11.883 1.00 71.69 103 ARG A C 1
ATOM 804 O O . ARG A 1 103 ? 18.936 9.284 -11.349 1.00 71.69 103 ARG A O 1
ATOM 811 N N . ASN A 1 104 ? 19.148 7.836 -13.050 1.00 75.19 104 ASN A N 1
ATOM 812 C CA . ASN A 1 104 ? 17.906 8.241 -13.692 1.00 75.19 104 ASN A CA 1
ATOM 813 C C . ASN A 1 104 ? 16.739 7.502 -13.031 1.00 75.19 104 ASN A C 1
ATOM 815 O O . ASN A 1 104 ? 16.556 6.309 -13.253 1.00 75.19 104 ASN A O 1
ATOM 819 N N . SER A 1 105 ? 15.972 8.223 -12.221 1.00 73.81 105 SER A N 1
ATOM 820 C CA . SER A 1 105 ? 14.774 7.728 -11.539 1.00 73.81 105 SER A CA 1
ATOM 821 C C . SER A 1 105 ? 13.473 8.103 -12.255 1.00 73.81 105 SER A C 1
ATOM 823 O O . SER A 1 105 ? 12.390 7.862 -11.731 1.00 73.81 105 SER A O 1
ATOM 825 N N . THR A 1 106 ? 13.552 8.720 -13.439 1.00 83.62 106 THR A N 1
ATOM 826 C CA . THR A 1 106 ? 12.365 9.145 -14.187 1.00 83.62 106 THR A CA 1
ATOM 827 C C . THR A 1 106 ? 11.893 8.032 -15.117 1.00 83.62 106 THR A C 1
ATOM 829 O O . THR A 1 106 ? 12.638 7.572 -15.983 1.00 83.62 106 THR A O 1
ATOM 832 N N . LEU A 1 107 ? 10.630 7.634 -14.972 1.00 86.19 107 LEU A N 1
ATOM 833 C CA . LEU A 1 107 ? 9.962 6.697 -15.872 1.00 86.19 107 LEU A CA 1
ATOM 834 C C . LEU A 1 107 ? 9.171 7.450 -16.948 1.00 86.19 107 LEU A C 1
ATOM 836 O O . LEU A 1 107 ? 8.574 8.495 -16.693 1.00 86.19 107 LEU A O 1
ATOM 840 N N . SER A 1 108 ? 9.145 6.900 -18.163 1.00 92.12 108 SER A N 1
ATOM 841 C CA . SER A 1 108 ? 8.236 7.370 -19.213 1.00 92.12 108 SER A CA 1
ATOM 842 C C . SER A 1 108 ? 6.787 7.009 -18.871 1.00 92.12 108 SER A C 1
ATOM 844 O O . SER A 1 108 ? 6.543 6.120 -18.058 1.00 92.12 108 SER A O 1
ATOM 846 N N . ALA A 1 109 ? 5.808 7.627 -19.540 1.00 91.75 109 ALA A N 1
ATOM 847 C CA . ALA A 1 109 ? 4.396 7.262 -19.368 1.00 91.75 109 ALA A CA 1
ATOM 848 C C . ALA A 1 109 ? 4.137 5.764 -19.638 1.00 91.75 109 ALA A C 1
ATOM 850 O O . ALA A 1 109 ? 3.370 5.115 -18.931 1.00 91.75 109 ALA A O 1
ATOM 851 N N . PHE A 1 110 ? 4.826 5.189 -20.630 1.00 92.50 110 PHE A N 1
ATOM 852 C CA . PHE A 1 110 ? 4.761 3.753 -20.908 1.00 92.50 110 PHE A CA 1
ATOM 853 C C . PHE A 1 110 ? 5.429 2.917 -19.804 1.00 92.50 110 PHE A C 1
ATOM 855 O O . PHE A 1 110 ? 4.910 1.869 -19.428 1.00 92.50 110 PHE A O 1
ATOM 862 N N . GLY A 1 111 ? 6.548 3.399 -19.253 1.00 91.50 111 GLY A N 1
ATOM 863 C CA . GLY A 1 111 ? 7.218 2.779 -18.109 1.00 91.50 111 GLY A CA 1
ATOM 864 C C . GLY A 1 111 ? 6.320 2.725 -16.874 1.00 91.50 111 GLY A C 1
ATOM 865 O O . GLY A 1 111 ? 6.176 1.658 -16.287 1.00 91.50 111 GLY A O 1
ATOM 866 N N . TRP A 1 112 ? 5.646 3.831 -16.544 1.00 93.31 112 TRP A N 1
ATOM 867 C CA . TRP A 1 112 ? 4.651 3.883 -15.467 1.00 93.31 112 TRP A CA 1
ATOM 868 C C . TRP A 1 112 ? 3.515 2.887 -15.681 1.00 93.31 112 TRP A C 1
ATOM 870 O O . TRP A 1 112 ? 3.199 2.116 -14.781 1.00 93.31 112 TRP A O 1
ATOM 880 N N . LYS A 1 113 ? 2.959 2.820 -16.896 1.00 94.25 113 LYS A N 1
ATOM 881 C CA . LYS A 1 113 ? 1.910 1.847 -17.223 1.00 94.25 113 LYS A CA 1
ATOM 882 C C . LYS A 1 113 ? 2.359 0.398 -17.004 1.00 94.25 113 LYS A C 1
ATOM 884 O O . LYS A 1 113 ? 1.595 -0.403 -16.470 1.00 94.25 113 LYS A O 1
ATOM 889 N N . ASN A 1 114 ? 3.581 0.047 -17.403 1.00 92.56 114 ASN A N 1
ATOM 890 C CA . ASN A 1 114 ? 4.112 -1.299 -17.179 1.00 92.56 114 ASN A CA 1
ATOM 891 C C . ASN A 1 114 ? 4.393 -1.569 -15.699 1.00 92.56 114 ASN A C 1
ATOM 893 O O . ASN A 1 114 ? 4.101 -2.665 -15.228 1.00 92.56 114 ASN A O 1
ATOM 897 N N . LEU A 1 115 ? 4.899 -0.574 -14.965 1.00 92.62 115 LEU A N 1
ATOM 898 C CA . LEU A 1 115 ? 5.123 -0.687 -13.527 1.00 92.62 115 LEU A CA 1
ATOM 899 C C . LEU A 1 115 ? 3.809 -0.943 -12.780 1.00 92.62 115 LEU A C 1
ATOM 901 O O . LEU A 1 115 ? 3.743 -1.886 -12.000 1.00 92.62 115 LEU A O 1
ATOM 905 N N . CYS A 1 116 ? 2.745 -0.191 -13.080 1.00 95.00 116 CYS A N 1
ATOM 906 C CA . CYS A 1 116 ? 1.423 -0.418 -12.490 1.00 95.00 116 CYS A CA 1
ATOM 907 C C . CYS A 1 116 ? 0.906 -1.838 -12.773 1.00 95.00 116 CYS A C 1
ATOM 909 O O . CYS A 1 116 ? 0.350 -2.485 -11.893 1.00 95.00 116 CYS A O 1
ATOM 911 N N . LYS A 1 117 ? 1.127 -2.376 -13.980 1.00 93.56 117 LYS A N 1
ATOM 912 C CA . LYS A 1 117 ? 0.756 -3.767 -14.288 1.00 93.56 117 LYS A CA 1
ATOM 913 C C . LYS A 1 117 ? 1.551 -4.780 -13.466 1.00 93.56 117 LYS A C 1
ATOM 915 O O . LYS A 1 117 ? 0.957 -5.703 -12.924 1.00 93.56 117 LYS A O 1
ATOM 920 N N . ALA A 1 118 ? 2.866 -4.598 -13.358 1.00 92.31 118 ALA A N 1
ATOM 921 C CA . ALA A 1 118 ? 3.727 -5.484 -12.576 1.00 92.31 118 ALA A CA 1
ATOM 922 C C . ALA A 1 118 ? 3.389 -5.439 -11.074 1.00 92.31 118 ALA A C 1
ATOM 924 O O . ALA A 1 118 ? 3.394 -6.465 -10.405 1.00 92.31 118 ALA A O 1
ATOM 925 N N . MET A 1 119 ? 3.027 -4.262 -10.558 1.00 93.06 119 MET A N 1
ATOM 926 C CA . MET A 1 119 ? 2.633 -4.055 -9.161 1.00 93.06 119 MET A CA 1
ATOM 927 C C . MET A 1 119 ? 1.172 -4.411 -8.867 1.00 93.06 119 MET A C 1
ATOM 929 O O . MET A 1 119 ? 0.704 -4.157 -7.759 1.00 93.06 119 MET A O 1
ATOM 933 N N . CYS A 1 120 ? 0.436 -4.981 -9.826 1.00 94.31 120 CYS A N 1
ATOM 934 C CA . CYS A 1 120 ? -0.995 -5.217 -9.672 1.00 94.31 120 CYS A CA 1
ATOM 935 C C . CYS A 1 120 ? -1.315 -5.995 -8.391 1.00 94.31 120 CYS A C 1
ATOM 937 O O . CYS A 1 120 ? -2.124 -5.515 -7.602 1.00 94.31 120 CYS A O 1
ATOM 939 N N . HIS A 1 121 ? -0.644 -7.127 -8.142 1.00 93.31 121 HIS A N 1
ATOM 940 C CA . HIS A 1 121 ? -0.876 -7.933 -6.939 1.00 93.31 121 HIS A CA 1
ATOM 941 C C . HIS A 1 121 ? -0.652 -7.135 -5.651 1.00 93.31 121 HIS A C 1
ATOM 943 O O . HIS A 1 121 ? -1.510 -7.144 -4.775 1.00 93.31 121 HIS A O 1
ATOM 949 N N . GLU A 1 122 ? 0.440 -6.372 -5.574 1.00 93.00 122 GLU A N 1
ATOM 950 C CA . GLU A 1 122 ? 0.732 -5.519 -4.419 1.00 93.00 122 GLU A CA 1
ATOM 951 C C . GLU A 1 122 ? -0.330 -4.442 -4.192 1.00 93.00 122 GLU A C 1
ATOM 953 O O . GLU A 1 122 ? -0.762 -4.224 -3.061 1.00 93.00 122 GLU A O 1
ATOM 958 N N . MET A 1 123 ? -0.828 -3.818 -5.262 1.00 95.62 123 MET A N 1
ATOM 959 C CA . MET A 1 123 ? -1.929 -2.858 -5.163 1.00 95.62 123 MET A CA 1
ATOM 960 C C . MET A 1 123 ? -3.223 -3.512 -4.667 1.00 95.62 123 MET A C 1
ATOM 962 O O . MET A 1 123 ? -3.952 -2.903 -3.884 1.00 95.62 123 MET A O 1
ATOM 966 N N . GLN A 1 124 ? -3.527 -4.745 -5.084 1.00 96.25 124 GLN A N 1
ATOM 967 C CA . GLN A 1 124 ? -4.713 -5.449 -4.586 1.00 96.25 124 GLN A CA 1
ATOM 968 C C . GLN A 1 124 ? -4.563 -5.839 -3.114 1.00 96.25 124 GLN A C 1
ATOM 970 O O . GLN A 1 124 ? -5.507 -5.661 -2.344 1.00 96.25 124 GLN A O 1
ATOM 975 N N . THR A 1 125 ? -3.381 -6.302 -2.700 1.00 95.06 125 THR A N 1
ATOM 976 C CA . THR A 1 125 ? -3.094 -6.606 -1.293 1.00 95.06 125 THR A CA 1
ATOM 977 C C . THR A 1 125 ? -3.172 -5.351 -0.427 1.00 95.06 125 THR A C 1
ATOM 979 O O . THR A 1 125 ? -3.790 -5.384 0.635 1.00 95.06 125 THR A O 1
ATOM 982 N N . TYR A 1 126 ? -2.641 -4.220 -0.900 1.00 95.25 126 TYR A N 1
ATOM 983 C CA . TYR A 1 126 ? -2.796 -2.921 -0.242 1.00 95.25 126 TYR A CA 1
ATOM 984 C C . TYR A 1 126 ? -4.271 -2.582 -0.002 1.00 95.25 126 TYR A C 1
ATOM 986 O O . TYR A 1 126 ? -4.669 -2.370 1.143 1.00 95.25 126 TYR A O 1
ATOM 994 N N . LYS A 1 127 ? -5.114 -2.645 -1.040 1.00 96.50 127 LYS A N 1
ATOM 995 C CA . LYS A 1 127 ? -6.563 -2.418 -0.897 1.00 96.50 127 LYS A CA 1
ATOM 996 C C . LYS A 1 127 ? -7.217 -3.386 0.095 1.00 96.50 127 LYS A C 1
ATOM 998 O O . LYS A 1 127 ? -8.039 -2.961 0.903 1.00 96.50 127 LYS A O 1
ATOM 1003 N N . ALA A 1 128 ? -6.846 -4.667 0.065 1.00 95.19 128 ALA A N 1
ATOM 1004 C CA . ALA A 1 128 ? -7.369 -5.679 0.986 1.00 95.19 128 ALA A CA 1
ATOM 1005 C C . ALA A 1 128 ? -6.992 -5.402 2.450 1.00 95.19 128 ALA A C 1
ATOM 1007 O O . ALA A 1 128 ? -7.798 -5.639 3.353 1.00 95.19 128 ALA A O 1
ATOM 1008 N N . MET A 1 129 ? -5.788 -4.881 2.698 1.00 95.00 129 MET A N 1
ATOM 1009 C CA . MET A 1 129 ? -5.374 -4.433 4.028 1.00 95.00 129 MET A CA 1
ATOM 1010 C C . MET A 1 129 ? -6.178 -3.218 4.483 1.00 95.00 129 MET A C 1
ATOM 1012 O O . MET A 1 129 ? -6.685 -3.235 5.603 1.00 95.00 129 MET A O 1
ATOM 1016 N N . LEU A 1 130 ? -6.347 -2.209 3.620 1.00 96.00 130 LEU A N 1
ATOM 1017 C CA . LEU A 1 130 ? -7.129 -1.011 3.942 1.00 96.00 130 LEU A CA 1
ATOM 1018 C C . LEU A 1 130 ? -8.579 -1.360 4.300 1.00 96.00 130 LEU A C 1
ATOM 1020 O O . LEU A 1 130 ? -9.074 -0.929 5.333 1.00 96.00 130 LEU A O 1
ATOM 1024 N N . GLN A 1 131 ? -9.236 -2.205 3.499 1.00 94.75 131 GLN A N 1
ATOM 1025 C CA . GLN A 1 131 ? -10.622 -2.629 3.744 1.00 94.75 131 GLN A CA 1
ATOM 1026 C C . GLN A 1 131 ? -10.796 -3.458 5.025 1.00 94.75 131 GLN A C 1
ATOM 1028 O O . GLN A 1 131 ? -11.897 -3.543 5.564 1.00 94.75 131 GLN A O 1
ATOM 1033 N N . ARG A 1 132 ? -9.729 -4.106 5.506 1.00 93.56 132 ARG A N 1
ATOM 1034 C CA . ARG A 1 132 ? -9.739 -4.890 6.749 1.00 93.56 132 ARG A CA 1
ATOM 1035 C C . ARG A 1 132 ? -9.431 -4.034 7.983 1.00 93.56 132 ARG A C 1
ATOM 1037 O O . ARG A 1 132 ? -9.646 -4.497 9.104 1.00 93.56 132 ARG A O 1
ATOM 1044 N N . ALA A 1 133 ? -8.895 -2.832 7.794 1.00 95.88 133 ALA A N 1
ATOM 1045 C CA . ALA A 1 133 ? -8.410 -2.000 8.879 1.00 95.88 133 ALA A CA 1
ATOM 1046 C C . ALA A 1 133 ? -9.566 -1.500 9.755 1.00 95.88 133 ALA A C 1
ATOM 1048 O O . ALA A 1 133 ? -10.521 -0.911 9.262 1.00 95.88 133 ALA A O 1
ATOM 1049 N N . VAL A 1 134 ? -9.470 -1.695 11.070 1.00 96.94 134 VAL A N 1
ATOM 1050 C CA . VAL A 1 134 ? -10.513 -1.242 12.010 1.00 96.94 134 VAL A CA 1
ATOM 1051 C C . VAL A 1 134 ? -10.412 0.249 12.336 1.00 96.94 134 VAL A C 1
ATOM 1053 O O . VAL A 1 134 ? -11.354 0.828 12.870 1.00 96.94 134 VAL A O 1
ATOM 1056 N N . ASN A 1 135 ? -9.263 0.864 12.047 1.00 97.50 135 ASN A N 1
ATOM 1057 C CA . ASN A 1 135 ? -8.987 2.277 12.301 1.00 97.50 135 ASN A CA 1
ATOM 1058 C C . ASN A 1 135 ? -9.202 3.181 11.083 1.00 97.50 135 ASN A C 1
ATOM 1060 O O . ASN A 1 135 ? -8.977 4.381 11.204 1.00 97.50 135 ASN A O 1
ATOM 1064 N N . LEU A 1 136 ? -9.601 2.626 9.937 1.00 98.06 136 LEU A N 1
ATOM 1065 C CA . LEU A 1 136 ? -9.893 3.384 8.723 1.00 98.06 136 LEU A CA 1
ATOM 1066 C C . LEU A 1 136 ? -11.390 3.309 8.435 1.00 98.06 136 LEU A C 1
ATOM 1068 O O . LEU A 1 136 ? -12.003 2.248 8.559 1.00 98.06 136 LEU A O 1
ATOM 1072 N N . ASN A 1 137 ? -11.983 4.436 8.061 1.00 96.94 137 ASN A N 1
ATOM 1073 C CA . ASN A 1 137 ? -13.363 4.488 7.591 1.00 96.94 137 ASN A CA 1
ATOM 1074 C C . ASN A 1 137 ? -13.425 4.463 6.048 1.00 96.94 137 ASN A C 1
ATOM 1076 O O . ASN A 1 137 ? -12.401 4.535 5.369 1.00 96.94 137 ASN A O 1
ATOM 1080 N N . ASP A 1 138 ? -14.631 4.376 5.479 1.00 96.25 138 ASP A N 1
ATOM 1081 C CA . ASP A 1 138 ? -14.824 4.300 4.021 1.00 96.25 138 ASP A CA 1
ATOM 1082 C C . ASP A 1 138 ? -14.235 5.504 3.259 1.00 96.25 138 ASP A C 1
ATOM 1084 O O . ASP A 1 138 ? -13.812 5.365 2.111 1.00 96.25 138 ASP A O 1
ATOM 1088 N N . GLU A 1 139 ? -14.203 6.687 3.878 1.00 97.00 139 GLU A N 1
ATOM 1089 C CA . GLU A 1 139 ? -13.591 7.887 3.305 1.00 97.00 139 GLU A CA 1
ATOM 1090 C C . GLU A 1 139 ? -12.065 7.777 3.278 1.00 97.00 139 GLU A C 1
ATOM 1092 O O . GLU A 1 139 ? -11.486 8.028 2.223 1.00 97.00 139 GLU A O 1
ATOM 1097 N N . ASP A 1 140 ? -11.438 7.311 4.366 1.00 96.94 140 ASP A N 1
ATOM 1098 C CA . ASP A 1 140 ? -9.985 7.084 4.429 1.00 96.94 140 ASP A CA 1
ATOM 1099 C C . ASP A 1 140 ? -9.541 6.062 3.366 1.00 96.94 140 ASP A C 1
ATOM 1101 O O . ASP A 1 140 ? -8.560 6.261 2.648 1.00 96.94 140 ASP A O 1
ATOM 1105 N N . VAL A 1 141 ? -10.293 4.961 3.226 1.00 96.50 141 VAL A N 1
ATOM 1106 C CA . VAL A 1 141 ? -10.012 3.930 2.215 1.00 96.50 141 VAL A CA 1
ATOM 1107 C C . VAL A 1 141 ? -10.165 4.501 0.805 1.00 96.50 141 VAL A C 1
ATOM 1109 O O . VAL A 1 141 ? -9.326 4.242 -0.060 1.00 96.50 141 VAL A O 1
ATOM 1112 N N . ARG A 1 142 ? -11.221 5.284 0.552 1.00 96.00 142 ARG A N 1
ATOM 1113 C CA . ARG A 1 142 ? -11.459 5.904 -0.757 1.00 96.00 142 ARG A CA 1
ATOM 1114 C C . ARG A 1 142 ? -10.352 6.891 -1.122 1.00 96.00 142 ARG A C 1
ATOM 1116 O O . ARG A 1 142 ? -9.896 6.846 -2.260 1.00 96.00 142 ARG A O 1
ATOM 1123 N N . GLU A 1 143 ? -9.921 7.733 -0.186 1.00 96.12 143 GLU A N 1
ATOM 1124 C CA . GLU A 1 143 ? -8.832 8.698 -0.380 1.00 96.12 143 GLU A CA 1
ATOM 1125 C C . GLU A 1 143 ? -7.550 7.995 -0.840 1.00 96.12 143 GLU A C 1
ATOM 1127 O O . GLU A 1 143 ? -7.038 8.295 -1.915 1.00 96.12 143 GLU A O 1
ATOM 1132 N N . SER A 1 144 ? -7.105 6.966 -0.115 1.00 95.94 144 SER A N 1
ATOM 1133 C CA . SER A 1 144 ? -5.909 6.200 -0.488 1.00 95.94 144 SER A CA 1
ATOM 1134 C C . SER A 1 144 ? -6.006 5.541 -1.865 1.00 95.94 144 SER A C 1
ATOM 1136 O O . SER A 1 144 ? -5.021 5.439 -2.600 1.00 95.94 144 SER A O 1
ATOM 1138 N N . VAL A 1 145 ? -7.196 5.075 -2.250 1.00 95.94 145 VAL A N 1
ATOM 1139 C CA . VAL A 1 145 ? -7.401 4.476 -3.574 1.00 95.94 145 VAL A CA 1
ATOM 1140 C C . VAL A 1 145 ? -7.466 5.539 -4.676 1.00 95.94 145 VAL A C 1
ATOM 1142 O O . VAL A 1 145 ? -7.050 5.276 -5.805 1.00 95.94 145 VAL A O 1
ATOM 1145 N N . GLU A 1 146 ? -7.947 6.744 -4.377 1.00 96.06 146 GLU A N 1
ATOM 1146 C CA . GLU A 1 146 ? -7.895 7.886 -5.294 1.00 96.06 146 GLU A CA 1
ATOM 1147 C C . GLU A 1 146 ? -6.449 8.345 -5.519 1.00 96.06 146 GLU A C 1
ATOM 1149 O O . GLU A 1 146 ? -6.037 8.441 -6.676 1.00 96.06 146 GLU A O 1
ATOM 1154 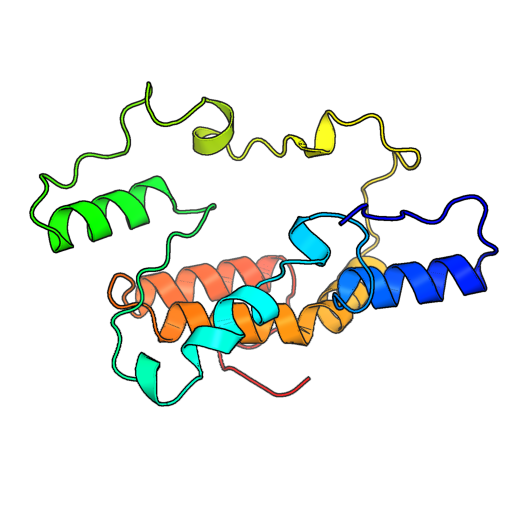N N . GLU A 1 147 ? -5.651 8.490 -4.459 1.00 95.31 147 GLU A N 1
ATOM 1155 C CA . GLU A 1 147 ? -4.213 8.798 -4.533 1.00 95.31 147 GLU A CA 1
ATOM 1156 C C . GLU A 1 147 ? -3.450 7.754 -5.366 1.00 95.31 147 GLU A C 1
ATOM 1158 O O . GLU A 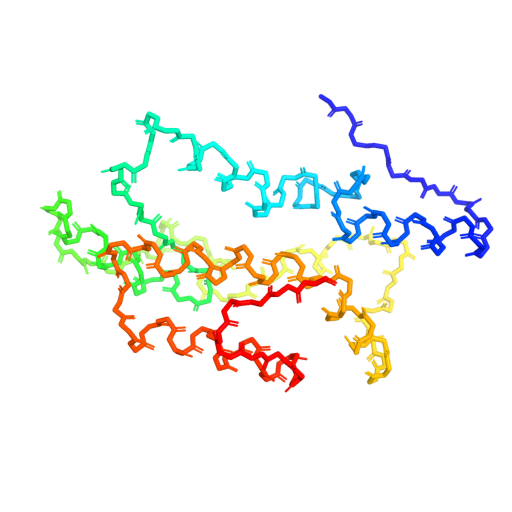1 147 ? -2.641 8.093 -6.235 1.00 95.31 147 GLU A O 1
ATOM 1163 N N . LEU A 1 148 ? -3.765 6.466 -5.188 1.00 94.44 148 LEU A N 1
ATOM 1164 C CA . LEU A 1 148 ? -3.202 5.398 -6.014 1.00 94.44 148 LEU A CA 1
ATOM 1165 C C . LEU A 1 148 ? -3.533 5.583 -7.503 1.00 94.44 148 LEU A C 1
ATOM 1167 O O . LEU A 1 148 ? -2.683 5.348 -8.366 1.00 94.44 148 LEU A O 1
ATOM 1171 N N . ARG A 1 149 ? -4.757 6.011 -7.827 1.00 95.75 149 ARG A N 1
ATOM 1172 C CA . ARG A 1 149 ? -5.214 6.219 -9.211 1.00 95.75 149 ARG A CA 1
ATOM 1173 C C . ARG A 1 149 ? -4.612 7.460 -9.860 1.00 95.75 149 ARG A C 1
ATOM 1175 O O . ARG A 1 149 ? -4.528 7.499 -11.087 1.00 95.75 149 ARG A O 1
ATOM 1182 N N . GLU A 1 150 ? -4.144 8.435 -9.085 1.00 94.50 150 GLU A N 1
ATOM 1183 C CA . GLU A 1 150 ? -3.350 9.542 -9.629 1.00 94.50 150 GLU A CA 1
ATOM 1184 C C . GLU A 1 150 ? -2.031 9.041 -10.239 1.00 94.50 150 GLU A C 1
ATOM 1186 O O . GLU A 1 150 ? -1.575 9.567 -11.258 1.00 94.50 150 GLU A O 1
ATOM 1191 N N . ILE A 1 151 ? -1.452 7.980 -9.665 1.00 92.06 151 ILE A N 1
ATOM 1192 C CA . ILE A 1 151 ? -0.206 7.352 -10.133 1.00 92.06 151 ILE A CA 1
ATOM 1193 C C . ILE A 1 151 ? -0.486 6.250 -11.167 1.00 92.06 151 ILE A C 1
ATOM 1195 O O . ILE A 1 151 ? 0.203 6.160 -12.187 1.00 92.06 151 ILE A O 1
ATOM 1199 N N . CYS A 1 152 ? -1.509 5.425 -10.928 1.00 96.00 152 CYS A N 1
ATOM 1200 C CA . CYS A 1 152 ? -1.920 4.299 -11.765 1.00 96.00 152 CYS A CA 1
ATOM 1201 C C . CYS A 1 152 ? -3.380 4.465 -12.244 1.00 96.00 152 CYS A C 1
ATOM 1203 O O . CYS A 1 152 ? -4.284 3.828 -11.703 1.00 96.00 152 CYS A O 1
ATOM 1205 N N . PRO A 1 153 ? -3.645 5.261 -13.302 1.00 94.69 153 PRO A N 1
ATOM 1206 C CA . PRO A 1 153 ? -5.011 5.654 -13.685 1.00 94.69 153 PRO A CA 1
ATOM 1207 C C . PRO A 1 153 ? -5.927 4.525 -14.171 1.00 94.69 153 PRO A C 1
ATOM 1209 O O . PRO A 1 153 ? -7.145 4.689 -14.194 1.00 94.69 153 PRO A O 1
ATOM 1212 N N . GLU A 1 154 ? -5.352 3.394 -14.592 1.00 93.75 154 GLU A N 1
ATOM 1213 C CA . GLU A 1 154 ? -6.101 2.199 -15.011 1.00 93.75 154 GLU A CA 1
ATOM 1214 C C . GLU A 1 154 ? -6.577 1.354 -13.814 1.00 93.75 154 GLU A C 1
ATOM 1216 O O . GLU A 1 154 ? -7.306 0.383 -14.007 1.00 93.75 154 GLU A O 1
ATOM 1221 N N . GLU A 1 155 ? -6.182 1.707 -12.587 1.00 94.88 155 GLU A N 1
ATOM 1222 C CA . GLU A 1 155 ? -6.586 0.988 -11.382 1.00 94.88 155 GLU A CA 1
ATOM 1223 C C . GLU A 1 155 ? -8.041 1.296 -10.984 1.00 94.88 155 GLU A C 1
ATOM 1225 O O . GLU A 1 155 ? -8.544 2.414 -11.157 1.00 94.88 155 GLU A O 1
ATOM 1230 N N . THR A 1 156 ? -8.730 0.284 -10.452 1.00 93.25 156 THR A N 1
ATOM 1231 C CA . THR A 1 156 ? -10.136 0.359 -10.020 1.00 93.25 156 THR A CA 1
ATOM 1232 C C . THR A 1 156 ? -10.254 0.541 -8.512 1.00 93.25 156 THR A C 1
ATOM 1234 O O . THR A 1 156 ? -9.307 0.261 -7.772 1.00 93.25 156 THR A O 1
ATOM 1237 N N . VAL A 1 157 ? -11.431 0.969 -8.042 1.00 90.12 157 VAL A N 1
ATOM 1238 C CA . VAL A 1 157 ? -11.693 1.093 -6.599 1.00 90.12 157 VAL A CA 1
ATOM 1239 C C . VAL A 1 157 ? -11.772 -0.285 -5.943 1.00 90.12 157 VAL A C 1
ATOM 1241 O O . VAL A 1 157 ? -11.229 -0.514 -4.865 1.00 90.12 157 VAL A O 1
ATOM 1244 N N . GLU A 1 158 ? -12.404 -1.227 -6.631 1.00 93.19 158 GLU A N 1
ATOM 1245 C CA . GLU A 1 158 ? -12.596 -2.589 -6.170 1.00 93.19 158 GLU A CA 1
ATOM 1246 C C . GLU A 1 158 ? -11.298 -3.401 -6.248 1.00 93.19 158 GLU A C 1
ATOM 1248 O O . GLU A 1 158 ? -10.427 -3.166 -7.097 1.00 93.19 158 GLU A O 1
ATOM 1253 N N . ILE A 1 159 ? -11.198 -4.396 -5.364 1.00 95.31 159 ILE A N 1
ATOM 1254 C CA . ILE A 1 159 ? -10.195 -5.455 -5.464 1.00 95.31 159 ILE A CA 1
ATOM 1255 C C . ILE A 1 159 ? -10.548 -6.326 -6.672 1.00 95.31 159 ILE A C 1
ATOM 1257 O O . ILE A 1 159 ? -11.695 -6.751 -6.822 1.00 95.31 159 ILE A O 1
ATOM 1261 N N . ARG A 1 160 ? -9.565 -6.591 -7.530 1.00 94.38 160 ARG A N 1
ATOM 1262 C CA . ARG A 1 160 ? -9.728 -7.357 -8.775 1.00 94.38 160 ARG A CA 1
ATOM 1263 C C . ARG A 1 160 ? -8.608 -8.371 -8.956 1.00 94.38 160 ARG A C 1
ATOM 1265 O O . ARG A 1 160 ? -7.608 -8.329 -8.252 1.00 94.38 160 ARG A O 1
ATOM 1272 N N . GLU A 1 161 ? -8.755 -9.244 -9.941 1.00 92.62 161 GLU A N 1
ATOM 1273 C CA . GLU A 1 161 ? -7.661 -10.117 -10.358 1.00 92.62 161 GLU A CA 1
ATOM 1274 C C . GLU A 1 161 ? -6.630 -9.367 -11.216 1.00 92.62 161 GLU A C 1
ATOM 1276 O O . GLU A 1 161 ? -6.928 -8.376 -11.906 1.00 92.62 161 GLU A O 1
ATOM 1281 N N . CYS A 1 162 ? -5.406 -9.874 -11.117 1.00 89.56 162 CYS A N 1
ATOM 1282 C CA . CYS A 1 162 ? -4.230 -9.555 -11.905 1.00 89.56 162 CYS A CA 1
ATOM 1283 C C . CYS A 1 162 ? -3.886 -10.821 -12.709 1.00 89.56 162 CYS A C 1
ATOM 1285 O O . CYS A 1 162 ? -3.508 -10.653 -13.882 1.00 89.56 162 CYS A O 1
#

Sequence (162 aa):
MLLRVATNLTTDECTDWAWAAITGEVPASYHNAFNYDWYYAPMLEEKYRNSEVFVLRVEHLDQDWGVVDKMVGGDGKTLAGDVMPASVGANVNVAKDKDLPVRNSTLSAFGWKNLCKAMCHEMQTYKAMLQRAVNLNDEDVRESVEELREICPEETVEIREC